Protein AF-X1CHI2-F1 (afdb_monomer)

Solvent-accessible surface area (backbone atoms only — not comparable to full-atom values): 5806 Å² total; per-residue (Å²): 123,46,80,44,50,22,64,60,48,14,54,49,40,20,52,51,51,42,45,64,40,18,46,76,58,66,69,59,54,51,50,51,56,50,48,46,71,70,50,81,48,72,67,56,35,51,51,45,50,51,52,55,50,45,46,52,48,12,49,73,70,69,36,63,62,49,94,75,83,77,78,95,80,84,89,83,89,79,61,91,50,59,42,74,38,91,55,51,71,68,58,21,44,53,50,8,48,58,73,50,103

Secondary structure (DSSP, 8-state):
-EEEEHHHHHHHHHHHHHHHHH---HHHHHHHHHHHHH---HHHHHHHHHHHHHHHHHHHHT--SSS------------TTEEEESS-HHHHHHHHHHHH-

Organism: NCBI:txid412755

Mean predicted aligned error: 3.26 Å

Foldseek 3Di:
DDEDELLVLLQVLLVVLLCVFQADDVVVLVVLVVCLVVDPDPVSNVVSVVLNVLSVCSNVVSHGSDPDSDDDDDDDDDDPPYDYPDDDNVVSNVNSVVNND

Radius of gyration: 18.48 Å; Cα contacts (8 Å, |Δi|>4): 96; chains: 1; bounding box: 47×29×46 Å

Nearest PDB structures (foldseek):
  7xky-assembly1_A  TM=8.662E-01  e=4.345E-04  Methanocaldococcus jannaschii
  6n63-assembly1_A-2  TM=6.912E-01  e=2.994E+00  Bacillus thermotolerans
  8iuh-assembly1_4  TM=5.973E-01  e=5.884E+00  Homo sapiens

pLDDT: mean 96.36, std 2.78, range [79.75, 98.56]

InterPro domains:
  IPR004646 Fe-S hydro-lyase, tartrate dehydratase alpha-type, catalytic domain [PF05681] (11-100)
  IPR051208 Class-I Fumarase/Tartrate Dehydratase [PTHR30389] (2-100)

Sequence (101 aa):
MREIKANQIKDKIKELFLRANYHTNPDLMNRLTEALKEETSEIGKSVLKTIIENNKIASREEVPICQDTGMAVVFVEVGQEVYLVGGDFAEAINQGVKEAG

Structure (mmCIF, N/CA/C/O backbone):
data_AF-X1CHI2-F1
#
_entry.id   AF-X1CHI2-F1
#
loop_
_atom_site.group_PDB
_atom_site.id
_atom_site.type_symbol
_atom_site.label_atom_id
_atom_site.label_alt_id
_atom_site.label_comp_id
_atom_site.label_asym_id
_atom_site.label_entity_id
_atom_site.label_seq_id
_atom_site.pdbx_PDB_ins_code
_atom_site.Cartn_x
_atom_site.Cartn_y
_atom_site.Cartn_z
_atom_site.occupancy
_atom_site.B_iso_or_equiv
_atom_site.auth_seq_id
_atom_site.auth_comp_id
_atom_site.auth_asym_id
_atom_site.auth_atom_id
_atom_site.pdbx_PDB_model_num
ATOM 1 N N . MET A 1 1 ? -27.899 12.323 13.042 1.00 81.19 1 MET A N 1
ATOM 2 C CA . MET A 1 1 ? -26.898 11.551 13.821 1.00 81.19 1 MET A CA 1
ATOM 3 C C . MET A 1 1 ? -26.706 10.165 13.219 1.00 81.19 1 MET A C 1
ATOM 5 O O . MET A 1 1 ? -27.664 9.408 13.116 1.00 81.19 1 MET A O 1
ATOM 9 N N . ARG A 1 2 ? -25.481 9.853 12.790 1.00 94.31 2 ARG A N 1
ATOM 10 C CA . ARG A 1 2 ? -25.079 8.560 12.225 1.00 94.31 2 ARG A CA 1
ATOM 11 C C . ARG A 1 2 ? -24.094 7.890 13.171 1.00 94.31 2 ARG A C 1
ATOM 13 O O . ARG A 1 2 ? -23.043 8.456 13.454 1.00 94.31 2 ARG A O 1
ATOM 20 N N . GLU A 1 3 ? -24.406 6.675 13.597 1.00 96.56 3 GLU A N 1
ATOM 21 C CA . GLU A 1 3 ? -23.487 5.877 14.405 1.00 96.56 3 GLU A CA 1
ATOM 22 C C . GLU A 1 3 ? -22.511 5.094 13.520 1.00 96.56 3 GLU A C 1
ATOM 24 O O . GLU A 1 3 ? -22.902 4.510 12.504 1.00 96.56 3 GLU A O 1
ATOM 29 N N . ILE A 1 4 ? -21.234 5.078 13.904 1.00 97.12 4 ILE A N 1
ATOM 30 C CA . ILE A 1 4 ? -20.187 4.267 13.271 1.00 97.12 4 ILE A CA 1
ATOM 31 C C . ILE A 1 4 ? -19.446 3.496 14.359 1.00 97.12 4 ILE A C 1
ATOM 33 O O . ILE A 1 4 ? -19.001 4.069 15.352 1.00 97.12 4 ILE A O 1
ATOM 37 N N . LYS A 1 5 ? -19.290 2.182 14.175 1.00 97.94 5 LYS A N 1
ATOM 38 C CA . LYS A 1 5 ? -18.543 1.358 15.129 1.00 97.94 5 LYS A CA 1
ATOM 39 C C . LYS A 1 5 ? -17.045 1.559 14.934 1.00 97.94 5 LYS A C 1
ATOM 41 O O . LYS A 1 5 ? -16.564 1.471 13.805 1.00 97.94 5 LYS A O 1
ATOM 46 N N . ALA A 1 6 ? -16.302 1.704 16.029 1.00 97.44 6 ALA A N 1
ATOM 47 C CA . ALA A 1 6 ? -14.840 1.794 16.008 1.00 97.44 6 ALA A CA 1
ATOM 48 C C . ALA A 1 6 ? -14.192 0.651 15.196 1.00 97.44 6 ALA A C 1
ATOM 50 O O . ALA A 1 6 ? -13.300 0.886 14.383 1.00 97.44 6 ALA A O 1
ATOM 51 N N . ASN A 1 7 ? -14.720 -0.576 15.304 1.00 97.75 7 ASN A N 1
ATOM 52 C CA . ASN A 1 7 ? -14.204 -1.720 14.547 1.00 97.75 7 ASN A CA 1
ATOM 53 C C . ASN A 1 7 ? -14.328 -1.556 13.019 1.00 97.75 7 ASN A C 1
ATOM 55 O O . ASN A 1 7 ? -13.462 -2.020 12.292 1.00 97.75 7 ASN A O 1
ATOM 59 N N . GLN A 1 8 ? -15.351 -0.851 12.517 1.00 97.94 8 GLN A N 1
ATOM 60 C CA . GLN A 1 8 ? -15.477 -0.597 11.074 1.00 97.94 8 GLN A CA 1
ATOM 61 C C . GLN A 1 8 ? -14.369 0.326 10.562 1.00 97.94 8 GLN A C 1
ATOM 63 O O . GLN A 1 8 ? -13.915 0.168 9.432 1.00 97.94 8 GLN A O 1
ATOM 68 N N . ILE A 1 9 ? -13.937 1.283 11.386 1.00 97.56 9 ILE A N 1
ATOM 69 C CA . ILE A 1 9 ? -12.826 2.181 11.058 1.00 97.56 9 ILE A CA 1
ATOM 70 C C . ILE A 1 9 ? -11.525 1.390 11.067 1.00 97.56 9 ILE A C 1
ATOM 72 O O . ILE A 1 9 ? -10.793 1.437 10.086 1.00 97.56 9 ILE A O 1
ATOM 76 N N . LYS A 1 10 ? -11.285 0.604 12.119 1.00 98.25 10 LYS A N 1
ATOM 77 C CA . LYS A 1 10 ? -10.116 -0.273 12.233 1.00 98.25 10 LYS A CA 1
ATOM 78 C C . LYS A 1 10 ? -9.967 -1.196 11.019 1.00 98.25 10 LYS A C 1
ATOM 80 O O . LYS A 1 10 ? -8.919 -1.199 10.376 1.00 98.25 10 LYS A O 1
ATOM 85 N N . ASP A 1 11 ? -11.030 -1.922 10.672 1.00 98.38 11 ASP A N 1
ATOM 86 C CA . ASP A 1 11 ? -11.032 -2.858 9.543 1.00 98.38 11 ASP A CA 1
ATOM 87 C C . ASP A 1 11 ? -10.798 -2.125 8.213 1.00 98.38 11 ASP A C 1
ATOM 89 O O . ASP A 1 11 ? -10.037 -2.594 7.367 1.00 98.38 11 ASP A O 1
ATOM 93 N N . LYS A 1 12 ? -11.396 -0.936 8.042 1.00 98.19 12 LYS A N 1
ATOM 94 C CA . LYS A 1 12 ? -11.201 -0.129 6.833 1.00 98.19 12 LYS A CA 1
ATOM 95 C C . LYS A 1 12 ? -9.781 0.426 6.729 1.00 98.19 12 LYS A C 1
ATOM 97 O O . LYS A 1 12 ? -9.224 0.423 5.638 1.00 98.19 12 LYS A O 1
ATOM 102 N N . ILE A 1 13 ? -9.186 0.882 7.830 1.00 98.06 13 ILE A N 1
ATOM 103 C CA . ILE A 1 13 ? -7.793 1.344 7.853 1.00 98.06 13 ILE A CA 1
ATOM 104 C C . ILE A 1 13 ? -6.864 0.190 7.480 1.00 98.06 13 ILE A C 1
ATOM 106 O O . ILE A 1 13 ? -6.066 0.346 6.560 1.00 98.06 13 ILE A O 1
ATOM 110 N N . LYS A 1 14 ? -7.028 -0.983 8.103 1.00 98.25 14 LYS A N 1
ATOM 111 C CA . LYS A 1 14 ? -6.249 -2.178 7.764 1.00 98.25 14 LYS A CA 1
ATOM 112 C C . LYS A 1 14 ? -6.319 -2.496 6.269 1.00 98.25 14 LYS A C 1
ATOM 114 O O . LYS A 1 14 ? -5.291 -2.616 5.613 1.00 98.25 14 LYS A O 1
ATOM 119 N N . GLU A 1 15 ? -7.531 -2.582 5.722 1.00 98.00 15 GLU A N 1
ATOM 120 C CA . GLU A 1 15 ? -7.761 -2.836 4.296 1.00 98.00 15 GLU A CA 1
ATOM 121 C C . GLU A 1 15 ? -7.046 -1.811 3.403 1.00 98.00 15 GLU A C 1
ATOM 123 O O . GLU A 1 15 ? -6.384 -2.188 2.438 1.00 98.00 15 GLU A O 1
ATOM 128 N N . LEU A 1 16 ? -7.155 -0.516 3.721 1.00 97.12 16 LEU A N 1
ATOM 129 C CA . LEU A 1 16 ? -6.545 0.549 2.924 1.00 97.12 16 LEU A CA 1
ATOM 130 C C . LEU A 1 16 ? -5.013 0.497 2.957 1.00 97.12 16 LEU A C 1
ATOM 132 O O . LEU A 1 16 ? -4.390 0.699 1.917 1.00 97.12 16 LEU A O 1
ATOM 136 N N . PHE A 1 17 ? -4.408 0.195 4.107 1.00 96.88 17 PHE A N 1
ATOM 137 C CA . PHE A 1 17 ? -2.954 0.077 4.237 1.00 96.88 17 PHE A CA 1
ATOM 138 C C . PHE A 1 17 ? -2.395 -1.150 3.517 1.00 96.88 17 PHE A C 1
ATOM 140 O O . PHE A 1 17 ? -1.387 -1.032 2.819 1.00 96.88 17 PHE A O 1
ATOM 147 N N . LEU A 1 18 ? -3.062 -2.303 3.621 1.00 96.69 18 LEU A N 1
ATOM 148 C CA . LEU A 1 18 ? -2.703 -3.492 2.843 1.00 96.69 18 LEU A CA 1
ATOM 149 C C . LEU A 1 18 ? -2.793 -3.182 1.345 1.00 96.69 18 LEU A C 1
ATOM 151 O O . LEU A 1 18 ? -1.834 -3.369 0.598 1.00 96.69 18 LEU A O 1
ATOM 155 N N . ARG A 1 19 ? -3.909 -2.582 0.915 1.00 96.25 19 ARG A N 1
ATOM 156 C CA . ARG A 1 19 ? -4.123 -2.227 -0.488 1.00 96.25 19 ARG A CA 1
ATOM 157 C C . ARG A 1 19 ? -3.069 -1.253 -1.014 1.00 96.25 19 ARG A C 1
ATOM 159 O O . ARG A 1 19 ? -2.603 -1.435 -2.134 1.00 96.25 19 ARG A O 1
ATOM 166 N N . ALA A 1 20 ? -2.698 -0.242 -0.230 1.00 94.88 20 ALA A N 1
ATOM 167 C CA . ALA A 1 20 ? -1.681 0.738 -0.608 1.00 94.88 20 ALA A CA 1
ATOM 168 C C . ALA A 1 20 ? -0.282 0.116 -0.751 1.00 94.88 20 ALA A C 1
ATOM 170 O O . ALA A 1 20 ? 0.487 0.551 -1.604 1.00 94.88 20 ALA A O 1
ATOM 171 N N . ASN A 1 21 ? 0.038 -0.904 0.051 1.00 95.94 21 ASN A N 1
ATOM 172 C CA . ASN A 1 21 ? 1.328 -1.594 -0.005 1.00 95.94 21 ASN A CA 1
ATOM 173 C C . ASN A 1 21 ? 1.404 -2.669 -1.095 1.00 95.94 21 ASN A C 1
ATOM 175 O O . ASN A 1 21 ? 2.510 -2.994 -1.521 1.00 95.94 21 ASN A O 1
ATOM 179 N N . TYR A 1 22 ? 0.275 -3.238 -1.528 1.00 96.69 22 TYR A N 1
ATOM 180 C CA . TYR A 1 22 ? 0.247 -4.345 -2.498 1.00 96.69 22 TYR A CA 1
ATOM 181 C C . TYR A 1 22 ? -0.090 -3.889 -3.917 1.00 96.69 22 TYR A C 1
ATOM 183 O O . TYR A 1 22 ? 0.359 -4.494 -4.892 1.00 96.69 22 TYR A O 1
ATOM 191 N N . HIS A 1 23 ? -0.881 -2.822 -4.053 1.00 96.06 23 HIS A N 1
ATOM 192 C CA . HIS A 1 23 ? -1.416 -2.391 -5.337 1.00 96.06 23 HIS A CA 1
ATOM 193 C C . HIS A 1 23 ? -0.999 -0.969 -5.683 1.00 96.06 23 HIS A C 1
ATOM 195 O O . HIS A 1 23 ? -1.393 0.013 -5.053 1.00 96.06 23 HIS A O 1
ATOM 201 N N . THR A 1 24 ? -0.274 -0.868 -6.786 1.00 93.06 24 THR A N 1
ATOM 202 C CA . THR A 1 24 ? 0.129 0.408 -7.365 1.00 93.06 24 THR A CA 1
ATOM 203 C C . THR A 1 24 ? -1.000 1.017 -8.184 1.00 93.06 24 THR A C 1
ATOM 205 O O . THR A 1 24 ? -1.773 0.311 -8.833 1.00 93.06 24 THR A O 1
ATOM 208 N N . ASN A 1 25 ? -1.086 2.350 -8.179 1.00 92.12 25 ASN A N 1
ATOM 209 C CA . ASN A 1 25 ? -2.054 3.091 -8.982 1.00 92.12 25 ASN A CA 1
ATOM 210 C C . ASN A 1 25 ? -1.964 2.674 -10.476 1.00 92.12 25 ASN A C 1
ATOM 212 O O . ASN A 1 25 ? -0.864 2.706 -11.041 1.00 92.12 25 ASN A O 1
ATOM 216 N N . PRO A 1 26 ? -3.089 2.322 -11.136 1.00 94.12 26 PRO A N 1
ATOM 217 C CA . PRO A 1 26 ? -3.120 2.013 -12.566 1.00 94.12 26 PRO A CA 1
ATOM 218 C C . PRO A 1 26 ? -2.469 3.080 -13.453 1.00 94.12 26 PRO A C 1
ATOM 220 O O . PRO A 1 26 ? -1.792 2.735 -14.420 1.00 94.12 26 PRO A O 1
ATOM 223 N N . ASP A 1 27 ? -2.599 4.361 -13.105 1.00 97.06 27 ASP A N 1
ATOM 224 C CA . ASP A 1 27 ? -1.981 5.459 -13.852 1.00 97.06 27 ASP A CA 1
ATOM 225 C C . ASP A 1 27 ? -0.454 5.376 -13.813 1.00 97.06 27 AS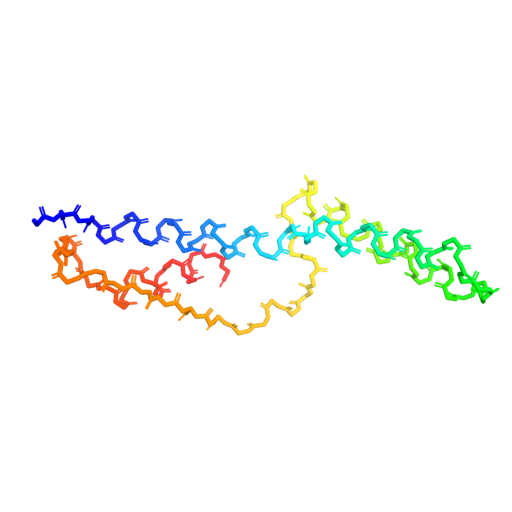P A C 1
ATOM 227 O O . ASP A 1 27 ? 0.207 5.567 -14.834 1.00 97.06 27 ASP A O 1
ATOM 231 N N . LEU A 1 28 ? 0.120 5.017 -12.660 1.00 95.50 28 LEU A N 1
ATOM 232 C CA . LEU A 1 28 ? 1.560 4.803 -12.535 1.00 95.50 28 LEU A CA 1
ATOM 233 C C . LEU A 1 28 ? 2.005 3.587 -13.359 1.00 95.50 28 LEU A C 1
ATOM 235 O O . LEU A 1 28 ? 3.006 3.667 -14.065 1.00 95.50 28 LEU A O 1
ATOM 239 N N . MET A 1 29 ? 1.241 2.492 -13.355 1.00 96.75 29 MET A N 1
ATOM 240 C CA . MET A 1 29 ? 1.540 1.323 -14.196 1.00 96.75 29 MET A CA 1
ATOM 241 C C . MET A 1 29 ? 1.490 1.644 -15.695 1.00 96.75 29 MET A C 1
ATOM 243 O O . MET A 1 29 ? 2.356 1.194 -16.455 1.00 96.75 29 MET A O 1
ATOM 247 N N . ASN A 1 30 ? 0.520 2.453 -16.124 1.00 97.62 30 ASN A N 1
ATOM 248 C CA . ASN A 1 30 ? 0.425 2.931 -17.501 1.00 97.62 30 ASN A CA 1
ATOM 249 C C . ASN A 1 30 ? 1.645 3.782 -17.865 1.00 97.62 30 ASN A C 1
ATOM 251 O O . ASN A 1 30 ? 2.295 3.511 -18.875 1.00 97.62 30 ASN A O 1
ATOM 255 N N . ARG A 1 31 ? 2.030 4.728 -17.000 1.00 98.06 31 ARG A N 1
ATOM 256 C CA . ARG A 1 31 ? 3.211 5.577 -17.210 1.00 98.06 31 ARG A CA 1
ATOM 257 C C . ARG A 1 31 ? 4.516 4.794 -17.242 1.00 98.06 31 ARG A C 1
ATOM 259 O O . ARG A 1 31 ? 5.341 5.056 -18.108 1.00 98.06 31 ARG A O 1
ATOM 266 N N . LEU A 1 32 ? 4.694 3.800 -16.374 1.00 97.94 32 LEU A N 1
ATOM 267 C CA . LEU A 1 32 ? 5.858 2.908 -16.421 1.00 97.94 32 LEU A CA 1
ATOM 268 C C . LEU A 1 32 ? 5.915 2.126 -17.741 1.00 97.94 32 LEU A C 1
ATOM 270 O O . LEU A 1 32 ? 6.986 1.951 -18.321 1.00 97.94 32 LEU A O 1
ATOM 274 N N . THR A 1 33 ? 4.760 1.679 -18.237 1.00 97.62 33 THR A N 1
ATOM 275 C CA . THR A 1 33 ? 4.662 0.940 -19.502 1.00 97.62 33 THR A CA 1
ATOM 276 C C . THR A 1 33 ? 4.940 1.832 -20.714 1.00 97.62 33 THR A C 1
ATOM 278 O O . THR A 1 33 ? 5.562 1.377 -21.672 1.00 97.62 33 THR A O 1
ATOM 281 N N . GLU A 1 34 ? 4.493 3.088 -20.692 1.00 98.31 34 GLU A N 1
ATOM 282 C CA . GLU A 1 34 ? 4.827 4.101 -21.702 1.00 98.31 34 GLU A CA 1
ATOM 283 C C . GLU A 1 34 ? 6.321 4.433 -21.673 1.00 98.31 34 GLU A C 1
ATOM 285 O O . GLU A 1 34 ? 6.990 4.301 -22.696 1.00 98.31 34 GLU A O 1
ATOM 290 N N . ALA A 1 35 ? 6.870 4.726 -20.491 1.00 98.25 35 ALA A N 1
ATOM 291 C CA . ALA A 1 35 ? 8.290 5.007 -20.308 1.00 98.25 35 ALA A CA 1
ATOM 292 C C . ALA A 1 35 ? 9.175 3.858 -20.814 1.00 98.25 35 ALA A C 1
ATOM 294 O O . ALA A 1 35 ? 10.189 4.097 -21.459 1.00 98.25 35 ALA A O 1
ATOM 295 N N . LEU A 1 36 ? 8.772 2.599 -20.605 1.00 98.44 36 LEU A N 1
ATOM 296 C CA . LEU A 1 36 ? 9.501 1.440 -21.127 1.00 98.44 36 LEU A CA 1
ATOM 297 C C . LEU A 1 36 ? 9.574 1.415 -22.665 1.00 98.44 36 LEU A C 1
ATOM 299 O O . LEU A 1 36 ? 10.546 0.899 -23.218 1.00 98.44 36 LEU A O 1
ATOM 303 N N . LYS A 1 37 ? 8.551 1.927 -23.360 1.00 98.00 37 LYS A N 1
ATOM 304 C CA . LYS A 1 37 ? 8.527 1.995 -24.831 1.00 98.00 37 LYS A CA 1
ATOM 305 C C . LYS A 1 37 ? 9.397 3.130 -25.365 1.00 98.00 37 LYS A C 1
ATOM 307 O O . LYS A 1 37 ? 9.961 2.988 -26.445 1.00 98.00 37 LYS A O 1
ATOM 312 N N . GLU A 1 38 ? 9.468 4.235 -24.629 1.00 98.25 38 GLU A N 1
ATOM 313 C CA . GLU A 1 38 ? 10.191 5.450 -25.021 1.00 98.25 38 GLU A CA 1
ATOM 314 C C . GLU A 1 38 ? 11.670 5.426 -24.611 1.00 98.25 38 GLU A C 1
ATOM 316 O O . GLU A 1 38 ? 12.493 6.094 -25.235 1.00 98.25 38 GLU A O 1
ATOM 321 N N . GLU A 1 39 ? 12.023 4.643 -23.589 1.00 98.44 39 GLU A N 1
ATOM 322 C CA . GLU A 1 39 ? 13.392 4.528 -23.097 1.00 98.44 39 GLU A CA 1
ATOM 323 C C . GLU A 1 39 ? 14.340 3.998 -24.184 1.00 98.44 39 GLU A C 1
ATOM 325 O O . GLU A 1 39 ? 14.058 3.024 -24.885 1.00 98.44 39 GLU A O 1
ATOM 330 N N . THR A 1 40 ? 15.509 4.622 -24.296 1.00 98.25 40 THR A N 1
ATOM 331 C CA . THR A 1 40 ? 16.529 4.297 -25.304 1.00 98.25 40 THR A CA 1
ATOM 332 C C . THR A 1 40 ? 17.680 3.484 -24.715 1.00 98.25 40 THR A C 1
ATOM 334 O O . THR A 1 40 ? 18.275 2.667 -25.416 1.00 98.25 40 THR A O 1
ATOM 337 N N . SER A 1 41 ? 17.959 3.647 -23.421 1.00 98.38 41 SER A N 1
ATOM 338 C CA . SER A 1 41 ? 18.969 2.902 -22.680 1.00 98.38 41 SER A CA 1
ATOM 339 C C . SER A 1 41 ? 18.525 1.465 -22.423 1.00 98.38 41 SER A C 1
ATOM 341 O O . SER A 1 41 ? 17.514 1.213 -21.766 1.00 98.38 41 SER A O 1
ATOM 343 N N . GLU A 1 42 ? 19.328 0.494 -22.857 1.00 97.88 42 GLU A N 1
ATOM 344 C CA . GLU A 1 42 ? 19.063 -0.925 -22.585 1.00 97.88 42 GLU A CA 1
ATOM 345 C C . GLU A 1 42 ? 19.065 -1.243 -21.082 1.00 97.88 42 GLU A C 1
ATOM 347 O O . GLU A 1 42 ? 18.250 -2.038 -20.606 1.00 97.88 42 GLU A O 1
ATOM 352 N N . ILE A 1 43 ? 19.915 -0.561 -20.308 1.00 98.25 43 ILE A N 1
ATOM 353 C CA . ILE A 1 43 ? 19.915 -0.669 -18.844 1.00 98.25 43 ILE A CA 1
ATOM 354 C C . ILE A 1 43 ? 18.612 -0.089 -18.282 1.00 98.25 43 ILE A C 1
ATOM 356 O O . ILE A 1 43 ? 17.965 -0.735 -17.458 1.00 98.25 43 ILE A O 1
ATOM 360 N N . GLY A 1 44 ? 18.185 1.083 -18.766 1.00 98.44 44 GLY A N 1
ATOM 361 C CA . GLY A 1 44 ? 16.934 1.724 -18.348 1.00 98.44 44 GLY A CA 1
ATOM 362 C C . GLY A 1 44 ? 15.713 0.837 -18.599 1.00 98.44 44 GLY A C 1
ATOM 363 O O . GLY A 1 44 ? 14.916 0.602 -17.691 1.00 98.44 44 GLY A O 1
ATOM 364 N N . LYS A 1 45 ? 15.619 0.230 -19.789 1.00 98.56 45 LYS A N 1
ATOM 365 C CA . LYS A 1 45 ? 14.560 -0.737 -20.121 1.00 98.56 45 LYS A CA 1
ATOM 366 C C . LYS A 1 45 ? 14.552 -1.936 -19.176 1.00 98.56 45 LYS A C 1
ATOM 368 O O . LYS A 1 45 ? 13.483 -2.387 -18.771 1.00 98.56 45 LYS A O 1
ATOM 373 N N . SER A 1 46 ? 15.725 -2.475 -18.842 1.00 98.44 46 SER A N 1
ATOM 374 C CA . SER A 1 46 ? 15.851 -3.612 -17.921 1.00 98.44 46 SER A CA 1
ATOM 375 C C . SER A 1 46 ? 15.347 -3.269 -16.514 1.00 98.44 46 SER A C 1
ATOM 377 O O . SER A 1 46 ? 14.581 -4.029 -15.912 1.00 98.44 46 SER A O 1
ATOM 379 N N . VAL A 1 47 ? 15.695 -2.077 -16.020 1.00 98.44 47 VAL A N 1
ATOM 380 C CA . VAL A 1 47 ? 15.221 -1.572 -14.725 1.00 98.44 47 VAL A CA 1
ATOM 381 C C . VAL A 1 47 ? 13.705 -1.372 -14.742 1.00 98.44 47 VAL A C 1
ATOM 383 O O . VAL A 1 47 ? 13.016 -1.887 -13.864 1.00 98.44 47 VAL A O 1
ATOM 386 N N . LEU A 1 48 ? 13.158 -0.709 -15.765 1.00 98.50 48 LEU A N 1
ATOM 387 C CA . LEU A 1 48 ? 11.712 -0.490 -15.892 1.00 98.50 48 LEU A CA 1
ATOM 388 C C . LEU A 1 48 ? 10.929 -1.808 -15.968 1.00 98.50 48 LEU A C 1
ATOM 390 O O . LEU A 1 48 ? 9.898 -1.942 -15.310 1.00 98.50 48 LEU A O 1
ATOM 394 N N . LYS A 1 49 ? 11.432 -2.811 -16.703 1.00 98.38 49 LYS A N 1
ATOM 395 C CA . LYS A 1 49 ? 10.840 -4.162 -16.725 1.00 98.38 49 LYS A CA 1
ATOM 396 C C . LYS A 1 49 ? 10.814 -4.791 -15.336 1.00 98.38 49 LYS A C 1
ATOM 398 O O . LYS A 1 49 ? 9.782 -5.326 -14.946 1.00 98.38 49 LYS A O 1
ATOM 403 N N . THR A 1 50 ? 11.919 -4.696 -14.598 1.00 98.19 50 THR A N 1
ATOM 404 C CA . THR A 1 50 ? 12.016 -5.216 -13.226 1.00 98.19 50 THR A CA 1
ATOM 405 C C . THR A 1 50 ? 11.005 -4.538 -12.304 1.00 98.19 50 THR A C 1
ATOM 407 O O . THR A 1 50 ? 10.289 -5.223 -11.581 1.00 98.19 50 THR A O 1
ATOM 410 N N . ILE A 1 51 ? 10.883 -3.208 -12.372 1.00 97.81 51 ILE A N 1
ATOM 411 C CA . ILE A 1 51 ? 9.901 -2.454 -11.581 1.00 97.81 51 ILE A CA 1
ATOM 412 C C . ILE A 1 51 ? 8.481 -2.921 -11.917 1.00 97.81 51 ILE A C 1
ATOM 414 O O . ILE A 1 51 ? 7.718 -3.255 -11.014 1.00 97.81 51 ILE A O 1
ATOM 418 N N . ILE A 1 52 ? 8.120 -2.975 -13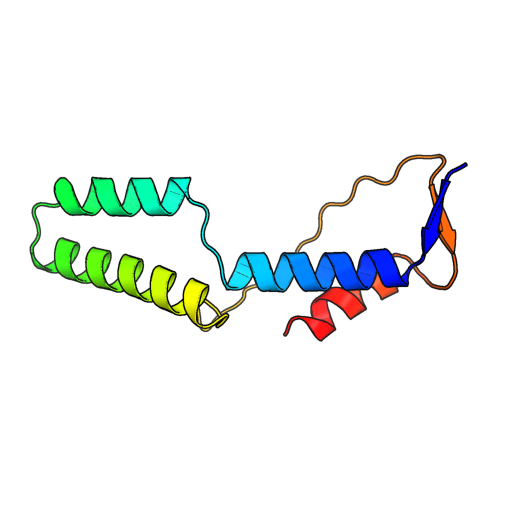.201 1.00 98.00 52 ILE A N 1
ATOM 419 C CA . ILE A 1 52 ? 6.783 -3.395 -13.646 1.00 98.00 52 ILE A CA 1
ATOM 420 C C . ILE A 1 52 ? 6.469 -4.821 -13.182 1.00 98.00 52 ILE A C 1
ATOM 422 O O . ILE A 1 52 ? 5.362 -5.075 -12.711 1.00 98.00 52 ILE A O 1
ATOM 426 N N . GLU A 1 53 ? 7.420 -5.748 -13.303 1.00 98.00 53 GLU A N 1
ATOM 427 C CA . GLU A 1 53 ? 7.221 -7.135 -12.883 1.00 98.00 53 GLU A CA 1
ATOM 428 C C . GLU A 1 53 ? 7.085 -7.252 -11.363 1.00 98.00 53 GLU A C 1
ATOM 430 O O . GLU A 1 53 ? 6.159 -7.907 -10.892 1.00 98.00 53 GLU A O 1
ATOM 435 N N . ASN A 1 54 ? 7.910 -6.536 -10.594 1.00 97.44 54 ASN A N 1
ATOM 436 C CA . ASN A 1 54 ? 7.790 -6.482 -9.138 1.00 97.44 54 ASN A CA 1
ATOM 437 C C . ASN A 1 54 ? 6.400 -5.993 -8.701 1.00 97.44 54 ASN A C 1
ATOM 439 O O . ASN A 1 54 ? 5.758 -6.616 -7.863 1.00 97.44 54 ASN A O 1
ATOM 443 N N . A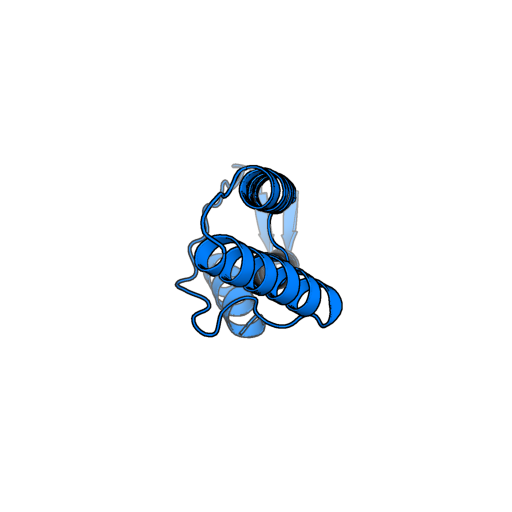SN A 1 55 ? 5.885 -4.933 -9.334 1.00 97.25 55 ASN A N 1
ATOM 444 C CA . ASN A 1 55 ? 4.538 -4.424 -9.056 1.00 97.25 55 ASN A CA 1
ATOM 445 C C . ASN A 1 55 ? 3.441 -5.462 -9.363 1.00 97.25 55 ASN A C 1
ATOM 447 O O . ASN A 1 55 ? 2.466 -5.572 -8.620 1.00 97.25 55 ASN A O 1
ATOM 451 N N . LYS A 1 56 ? 3.586 -6.242 -10.443 1.00 96.94 56 LYS A N 1
ATOM 452 C CA . LYS A 1 56 ? 2.635 -7.313 -10.786 1.00 96.94 56 LYS A CA 1
ATOM 453 C C . LYS A 1 56 ? 2.684 -8.471 -9.796 1.00 96.94 56 LYS A C 1
ATOM 455 O O . LYS A 1 56 ? 1.631 -8.990 -9.437 1.00 96.94 56 LYS A O 1
ATOM 460 N N . ILE A 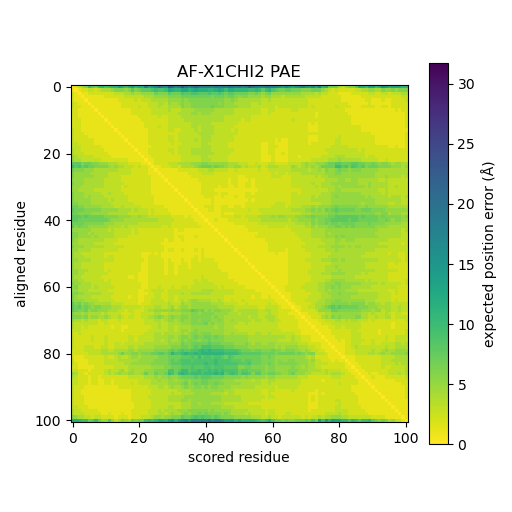1 57 ? 3.884 -8.879 -9.387 1.00 97.50 57 ILE A N 1
ATOM 461 C CA . ILE A 1 57 ? 4.094 -9.940 -8.396 1.00 97.50 57 ILE A CA 1
ATOM 462 C C . ILE A 1 57 ? 3.474 -9.516 -7.066 1.00 97.50 57 ILE A C 1
ATOM 464 O O . ILE A 1 57 ? 2.611 -10.228 -6.562 1.00 97.50 57 ILE A O 1
ATOM 468 N N . ALA A 1 58 ? 3.816 -8.323 -6.574 1.00 97.31 58 ALA A N 1
ATOM 469 C CA . ALA A 1 58 ? 3.278 -7.759 -5.338 1.00 97.31 58 ALA A CA 1
ATOM 470 C C . ALA A 1 58 ? 1.743 -7.749 -5.320 1.00 97.31 58 ALA A C 1
ATOM 472 O O . ALA A 1 58 ? 1.121 -8.250 -4.386 1.00 97.31 58 ALA A O 1
ATOM 473 N N . SER A 1 59 ? 1.127 -7.287 -6.412 1.00 96.88 59 SER A N 1
ATOM 474 C CA . SER A 1 59 ? -0.330 -7.263 -6.537 1.00 96.88 59 SER A CA 1
ATOM 475 C C . SER A 1 59 ? -0.968 -8.650 -6.637 1.00 96.88 59 SER A C 1
ATOM 477 O O . SER A 1 59 ? -2.133 -8.788 -6.274 1.00 96.88 59 SER A O 1
ATOM 479 N N . ARG A 1 60 ? -0.288 -9.646 -7.217 1.00 97.56 60 ARG A N 1
ATOM 480 C CA . ARG A 1 60 ? -0.836 -11.000 -7.411 1.00 97.56 60 ARG A CA 1
ATOM 481 C C . ARG A 1 60 ? -0.703 -11.848 -6.153 1.00 97.56 60 ARG A C 1
ATOM 483 O O . ARG A 1 60 ? -1.566 -12.675 -5.887 1.00 97.56 60 ARG A O 1
ATOM 490 N N . GLU A 1 61 ? 0.404 -11.681 -5.446 1.00 97.56 61 GLU A N 1
ATOM 491 C CA . GLU A 1 61 ? 0.772 -12.482 -4.279 1.00 97.56 61 GLU A CA 1
ATOM 492 C C . GLU A 1 61 ? 0.403 -11.788 -2.963 1.00 97.56 61 GLU A C 1
ATOM 494 O O . GLU A 1 61 ? 0.605 -12.369 -1.904 1.00 97.56 61 GLU A O 1
ATOM 499 N N . GLU A 1 62 ? -0.166 -10.577 -3.038 1.00 95.88 62 GLU A N 1
ATOM 500 C CA . GLU A 1 62 ? -0.541 -9.742 -1.889 1.00 95.88 62 GLU A CA 1
ATOM 501 C C . GLU A 1 62 ? 0.631 -9.559 -0.911 1.00 95.88 62 GLU A C 1
ATOM 503 O O . GLU A 1 62 ? 0.510 -9.723 0.302 1.00 95.88 62 GLU A O 1
ATOM 508 N N . VAL A 1 63 ? 1.797 -9.222 -1.470 1.00 96.00 63 VAL A N 1
ATOM 509 C CA . VAL A 1 63 ? 3.023 -8.920 -0.719 1.00 96.00 63 VAL A CA 1
ATOM 510 C C . VAL A 1 63 ? 3.430 -7.459 -0.922 1.00 96.00 63 VAL A C 1
ATOM 512 O O . VAL A 1 63 ? 3.110 -6.881 -1.964 1.00 96.00 63 VAL A O 1
ATOM 515 N N . PRO A 1 64 ? 4.132 -6.828 0.042 1.00 95.75 64 PRO A N 1
ATOM 516 C CA . PRO A 1 64 ? 4.567 -5.442 -0.097 1.00 95.75 64 PRO A CA 1
ATOM 517 C C . PRO A 1 64 ? 5.402 -5.216 -1.363 1.00 95.75 64 PRO A C 1
ATOM 519 O O . PRO A 1 64 ? 6.350 -5.952 -1.632 1.00 95.75 64 PRO A O 1
ATOM 522 N N . ILE A 1 65 ? 5.086 -4.158 -2.116 1.00 95.75 65 ILE A N 1
ATOM 523 C CA . ILE A 1 65 ? 5.833 -3.753 -3.321 1.00 95.75 65 ILE A CA 1
ATOM 524 C C . ILE A 1 65 ? 7.289 -3.382 -2.979 1.00 95.75 65 ILE A C 1
ATOM 526 O O . ILE A 1 65 ? 8.184 -3.522 -3.816 1.00 95.75 65 ILE A O 1
ATOM 530 N N . CYS A 1 66 ? 7.533 -2.903 -1.757 1.00 94.44 66 CYS A N 1
ATOM 531 C CA . CYS A 1 66 ? 8.835 -2.476 -1.251 1.00 94.44 66 CYS A CA 1
ATOM 532 C C . CYS A 1 66 ? 9.096 -3.073 0.140 1.00 94.44 66 CYS A C 1
ATOM 534 O O . CYS A 1 66 ? 8.162 -3.293 0.907 1.00 94.44 66 CYS A O 1
ATOM 536 N N . GLN A 1 67 ? 10.372 -3.287 0.476 1.00 92.19 67 GLN A N 1
ATOM 537 C CA . GLN A 1 67 ? 10.793 -3.693 1.822 1.00 92.19 67 GLN A CA 1
ATOM 538 C C . GLN A 1 67 ? 10.468 -2.617 2.872 1.00 92.19 67 GLN A C 1
ATOM 540 O O . GLN A 1 67 ? 10.102 -2.944 3.997 1.00 92.19 67 GLN A O 1
ATOM 545 N N . ASP A 1 68 ? 10.635 -1.344 2.512 1.00 93.62 68 ASP A N 1
ATOM 546 C CA . ASP A 1 68 ? 10.252 -0.211 3.349 1.00 93.62 68 ASP A CA 1
ATOM 547 C C . ASP A 1 68 ? 8.803 0.177 3.031 1.00 93.62 68 ASP A C 1
ATOM 549 O O . ASP A 1 68 ? 8.512 0.695 1.950 1.00 93.62 68 ASP A O 1
ATOM 553 N N . THR A 1 69 ? 7.897 -0.107 3.967 1.00 92.31 69 THR A N 1
ATOM 554 C CA . THR A 1 69 ? 6.459 0.192 3.873 1.00 92.31 69 THR A CA 1
ATOM 555 C C . THR A 1 69 ? 6.124 1.629 4.287 1.00 92.31 69 THR A C 1
ATOM 557 O O . THR A 1 69 ? 4.959 2.028 4.274 1.00 92.31 69 THR A O 1
ATOM 560 N N . GLY A 1 70 ? 7.136 2.422 4.653 1.00 92.56 70 GLY A N 1
ATOM 561 C CA . GLY A 1 70 ? 7.005 3.833 4.981 1.00 92.56 70 GLY A CA 1
ATOM 562 C C . GLY A 1 70 ? 6.316 4.115 6.319 1.00 92.56 70 GLY A C 1
ATOM 563 O O . GLY A 1 70 ? 6.224 3.270 7.209 1.00 92.56 70 GLY A O 1
ATOM 564 N N . MET A 1 71 ? 5.842 5.358 6.464 1.00 94.69 71 MET A N 1
ATOM 565 C CA . MET A 1 71 ? 5.161 5.855 7.662 1.00 94.69 71 MET A CA 1
ATOM 566 C C . MET A 1 71 ? 3.659 6.005 7.415 1.00 94.69 71 MET A C 1
ATOM 568 O O . MET A 1 71 ? 3.236 6.611 6.430 1.00 94.69 71 MET A O 1
ATOM 572 N N . ALA A 1 72 ? 2.849 5.513 8.353 1.00 95.31 72 ALA A N 1
ATOM 573 C CA . ALA A 1 72 ? 1.403 5.655 8.300 1.00 95.31 72 ALA A CA 1
ATOM 574 C C . ALA A 1 72 ? 0.966 7.106 8.533 1.00 95.31 72 ALA A C 1
ATOM 576 O O . ALA A 1 72 ? 1.142 7.659 9.617 1.00 95.31 72 ALA A O 1
ATOM 577 N N . VAL A 1 73 ? 0.354 7.706 7.512 1.00 96.50 73 VAL A N 1
ATOM 578 C CA . VAL A 1 73 ? -0.248 9.040 7.582 1.00 96.50 73 VAL A CA 1
ATOM 579 C C . VAL A 1 73 ? -1.705 8.924 7.165 1.00 96.50 73 VAL A C 1
ATOM 581 O O . VAL A 1 73 ? -2.008 8.445 6.074 1.00 96.50 73 VAL A O 1
ATOM 584 N N . VAL A 1 74 ? -2.613 9.357 8.039 1.00 95.75 74 VAL A N 1
ATOM 585 C CA . VAL A 1 74 ? -4.056 9.273 7.805 1.00 95.75 74 VAL A CA 1
ATOM 586 C C . VAL A 1 74 ? -4.648 10.674 7.844 1.00 95.75 74 VAL A C 1
ATOM 588 O O . VAL A 1 74 ? -4.574 11.363 8.859 1.00 95.75 74 VAL A O 1
ATOM 591 N N . PHE A 1 75 ? -5.264 11.080 6.738 1.00 96.62 75 PHE A N 1
ATOM 592 C CA . PHE A 1 75 ? -6.089 12.280 6.666 1.00 96.62 75 PHE A CA 1
ATOM 593 C C . PHE A 1 75 ? -7.545 11.857 6.820 1.00 96.62 75 PHE A C 1
ATOM 595 O O . PHE A 1 75 ? -8.028 11.036 6.038 1.00 96.62 75 PHE A O 1
ATOM 602 N N . VAL A 1 76 ? -8.237 12.382 7.832 1.00 94.25 76 VAL A N 1
ATOM 603 C CA . VAL A 1 76 ? -9.642 12.043 8.073 1.00 94.25 76 VAL A CA 1
ATOM 604 C C . VAL A 1 76 ? -10.488 13.296 8.187 1.00 94.25 76 VAL A C 1
ATOM 606 O O . VAL A 1 76 ? -10.180 14.203 8.956 1.00 94.25 76 VAL A O 1
ATOM 609 N N . GLU A 1 77 ? -11.599 13.291 7.461 1.00 95.44 77 GLU A N 1
ATOM 610 C CA . GLU A 1 77 ? -12.687 14.243 7.621 1.00 95.44 77 GLU A CA 1
ATOM 611 C C . GLU A 1 77 ? -13.839 13.544 8.345 1.00 95.44 77 GLU A C 1
ATOM 613 O O . GLU A 1 77 ? -14.374 12.538 7.874 1.00 95.44 77 GLU A O 1
ATOM 618 N N . VAL A 1 78 ? -14.212 14.061 9.516 1.00 93.25 78 VAL A N 1
ATOM 619 C CA . VAL A 1 78 ? -15.302 13.512 10.329 1.00 93.25 78 VAL A CA 1
ATOM 620 C C . VAL A 1 78 ? -16.460 14.501 10.322 1.00 93.25 78 VAL A C 1
ATOM 622 O O . VAL A 1 78 ? -16.313 15.654 10.724 1.00 93.25 78 VAL A O 1
ATOM 625 N N . GLY A 1 79 ? -17.623 14.053 9.850 1.00 95.31 79 GLY A N 1
ATOM 626 C CA . GLY A 1 79 ? -18.831 14.875 9.835 1.00 95.31 79 GLY A CA 1
ATOM 627 C C . GLY A 1 79 ? -19.352 15.162 11.246 1.00 95.31 79 GLY A C 1
ATOM 628 O O . GLY A 1 79 ? -19.294 14.300 12.117 1.00 95.31 79 GLY A O 1
ATOM 629 N N . GLN A 1 80 ? -19.928 16.349 11.452 1.00 95.50 80 GLN A N 1
ATOM 630 C CA . GLN A 1 80 ? -20.409 16.811 12.766 1.00 95.50 80 GLN A CA 1
ATOM 631 C C . GLN A 1 80 ? -21.448 15.884 13.419 1.00 95.50 80 GLN A C 1
ATOM 633 O O . GLN A 1 80 ? -21.511 15.791 14.639 1.00 95.50 80 GLN A O 1
ATOM 638 N N . GLU A 1 81 ? -22.262 15.190 12.620 1.00 96.19 81 GLU A N 1
ATOM 639 C CA . GLU A 1 81 ? -23.288 14.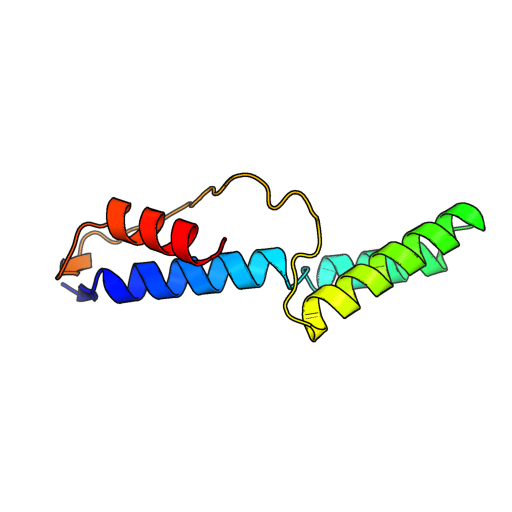270 13.122 1.00 96.19 81 GLU A CA 1
ATOM 640 C C . GLU A 1 81 ? -22.828 12.806 13.216 1.00 96.19 81 GLU A C 1
ATOM 642 O O . GLU A 1 81 ? -23.665 11.913 13.395 1.00 96.19 81 GLU A O 1
ATOM 647 N N . VAL A 1 82 ? -21.531 12.532 13.054 1.00 95.19 82 VAL A N 1
ATOM 648 C CA . VAL A 1 82 ? -20.971 11.189 13.227 1.00 95.19 82 VAL A CA 1
ATOM 649 C C . VAL A 1 82 ? -20.689 10.955 14.703 1.00 95.19 82 VAL A C 1
ATOM 651 O O . VAL A 1 82 ? -19.891 11.659 15.315 1.00 95.19 82 VAL A O 1
ATOM 654 N N . TYR A 1 83 ? -21.324 9.929 15.261 1.00 94.56 83 TYR A N 1
ATOM 655 C CA . TYR A 1 83 ? -21.061 9.470 16.616 1.00 94.56 83 TYR A CA 1
ATOM 656 C C . TYR A 1 83 ? -20.368 8.110 16.573 1.00 94.56 83 TYR A C 1
ATOM 658 O O . TYR A 1 83 ? -20.872 7.159 15.970 1.00 94.56 83 TYR A O 1
ATOM 666 N N . LEU A 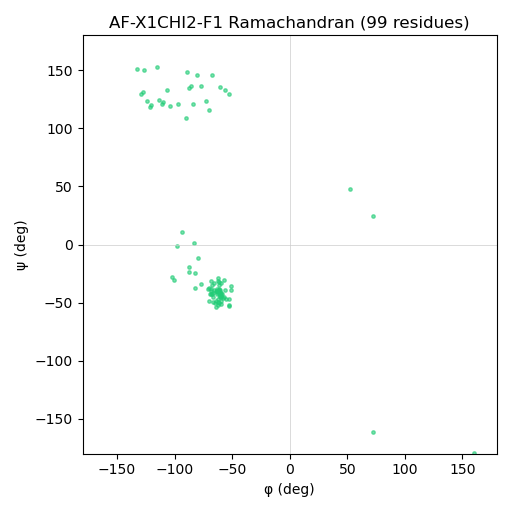1 84 ? -19.190 8.025 17.185 1.00 94.75 84 LEU A N 1
ATOM 667 C CA . LEU A 1 84 ? -18.447 6.777 17.264 1.00 94.75 84 LEU A CA 1
ATOM 668 C C . LEU A 1 84 ? -18.876 5.975 18.482 1.00 94.75 84 LEU A C 1
ATOM 670 O O . LEU A 1 84 ? -18.982 6.505 19.584 1.00 94.75 84 LEU A O 1
ATOM 674 N N . VAL A 1 85 ? -19.093 4.680 18.269 1.00 97.38 85 VAL A N 1
ATOM 675 C CA . VAL A 1 85 ? -19.533 3.755 19.314 1.00 97.38 85 VAL A CA 1
ATOM 676 C C . VAL A 1 85 ? -18.611 2.546 19.410 1.00 97.38 85 VAL A C 1
ATOM 678 O O . VAL A 1 85 ? -18.034 2.088 18.419 1.00 97.38 85 VAL A O 1
ATOM 681 N N . GLY A 1 86 ? -18.509 1.991 20.619 1.00 96.00 86 GLY A N 1
ATOM 682 C CA . GLY A 1 86 ? -17.768 0.755 20.870 1.00 96.00 86 GLY A CA 1
ATOM 683 C C . GLY A 1 86 ? -16.245 0.890 20.796 1.00 96.00 86 GLY A C 1
ATOM 684 O O . GLY A 1 86 ? -15.584 -0.106 20.521 1.00 96.00 86 GLY A O 1
ATOM 685 N N . GLY A 1 87 ? -15.696 2.091 21.007 1.00 95.56 87 GLY A N 1
ATOM 686 C CA . GLY A 1 87 ? -14.253 2.329 21.097 1.00 95.56 87 GLY A CA 1
ATOM 687 C C . GLY A 1 87 ? -13.867 3.787 20.851 1.00 95.56 87 GLY A C 1
ATOM 688 O O . GLY A 1 87 ? -14.732 4.627 20.595 1.00 95.56 87 GLY A O 1
ATOM 689 N N . ASP A 1 88 ? -12.565 4.062 20.916 1.00 96.62 88 ASP A N 1
ATOM 690 C CA . ASP A 1 88 ? -11.978 5.362 20.591 1.00 96.62 88 ASP A CA 1
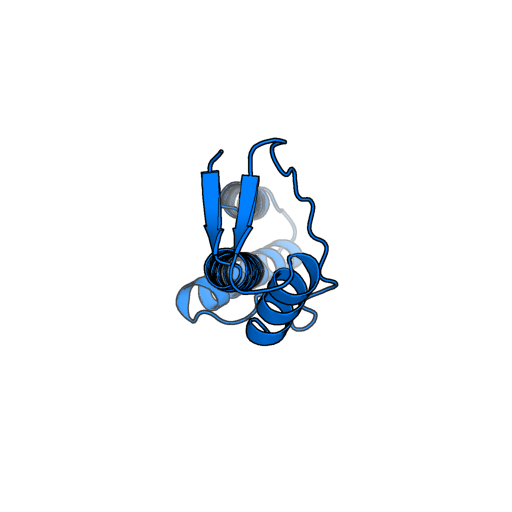ATOM 691 C C . ASP A 1 88 ? -11.609 5.473 19.099 1.00 96.62 88 ASP A C 1
ATOM 693 O O . ASP A 1 88 ? -11.248 4.492 18.443 1.00 96.62 88 ASP A O 1
ATOM 697 N N . PHE A 1 89 ? -11.703 6.688 18.553 1.00 95.38 89 PHE A N 1
ATOM 698 C CA . PHE A 1 89 ? -11.411 6.963 17.146 1.00 95.38 89 PHE A CA 1
ATOM 699 C C . PHE A 1 89 ? -9.932 6.770 16.796 1.00 95.38 89 PHE A C 1
ATOM 701 O O . PHE A 1 89 ? -9.608 6.104 15.811 1.00 95.38 89 PHE A O 1
ATOM 708 N N . ALA A 1 90 ? -9.038 7.365 17.587 1.00 96.31 90 ALA A N 1
ATOM 709 C CA . ALA A 1 90 ? -7.606 7.324 17.326 1.00 96.31 90 ALA A CA 1
ATOM 710 C C . ALA A 1 90 ? -7.054 5.918 17.583 1.00 96.31 90 ALA A C 1
ATOM 712 O O . ALA A 1 90 ? -6.235 5.425 16.808 1.00 96.31 90 ALA A O 1
ATOM 713 N N . GLU A 1 91 ? -7.547 5.239 18.620 1.00 97.75 91 GLU A N 1
ATOM 714 C CA . GLU A 1 91 ? -7.221 3.839 18.888 1.00 97.75 91 GLU A CA 1
ATOM 715 C C . GLU A 1 91 ? -7.650 2.925 17.734 1.00 97.75 91 GLU A C 1
ATOM 717 O O . GLU A 1 91 ? -6.854 2.100 17.289 1.00 97.75 91 GLU A O 1
ATOM 722 N N . ALA A 1 92 ? -8.855 3.110 17.183 1.00 97.88 92 ALA A N 1
ATOM 723 C CA . ALA A 1 92 ? -9.314 2.337 16.031 1.00 97.88 92 ALA A CA 1
ATOM 724 C C . ALA A 1 92 ? -8.401 2.508 14.807 1.00 97.88 92 ALA A C 1
ATOM 726 O O . ALA A 1 92 ? -8.083 1.523 14.139 1.00 97.88 92 ALA A O 1
ATOM 727 N N . ILE A 1 93 ? -7.947 3.736 14.529 1.00 97.69 93 ILE A N 1
ATOM 728 C CA . ILE A 1 93 ? -6.991 4.002 13.446 1.00 97.69 93 ILE A CA 1
ATOM 729 C C . ILE A 1 93 ? -5.659 3.305 13.726 1.00 97.69 93 ILE A C 1
ATOM 731 O O . ILE A 1 93 ? -5.192 2.529 12.895 1.00 97.69 93 ILE A O 1
ATOM 735 N N . ASN A 1 94 ? -5.065 3.538 14.898 1.00 97.69 94 ASN A N 1
ATOM 736 C CA . ASN A 1 94 ? -3.756 2.987 15.253 1.00 97.69 94 ASN A CA 1
ATOM 737 C C . ASN A 1 94 ? -3.754 1.456 15.260 1.00 97.69 94 ASN A C 1
ATOM 739 O O . ASN A 1 94 ? -2.805 0.832 14.787 1.00 97.69 94 ASN A O 1
ATOM 743 N N . GLN A 1 95 ? -4.828 0.841 15.750 1.00 98.06 95 GLN A N 1
ATOM 744 C CA . GLN A 1 95 ? -4.977 -0.606 15.738 1.00 98.06 95 GLN A CA 1
ATOM 745 C C . GLN A 1 95 ? -5.139 -1.143 14.309 1.00 98.06 95 GLN A C 1
ATOM 747 O O . GLN A 1 95 ? -4.565 -2.178 13.986 1.00 98.06 95 GLN A O 1
ATOM 752 N N . GLY A 1 96 ? -5.862 -0.434 13.436 1.00 98.00 96 GLY A N 1
ATOM 753 C CA . GLY A 1 96 ? -5.967 -0.792 12.020 1.00 98.00 96 GLY A CA 1
ATOM 754 C C . GLY A 1 96 ? -4.613 -0.765 11.308 1.00 98.00 96 GLY A C 1
ATOM 755 O O . GLY A 1 96 ? -4.297 -1.700 10.578 1.00 98.00 96 GLY A O 1
ATOM 756 N N . VAL A 1 97 ? -3.792 0.260 11.573 1.00 97.31 97 VAL A N 1
ATOM 757 C CA . VAL A 1 97 ? -2.411 0.347 11.064 1.00 97.31 97 VAL A CA 1
ATOM 758 C C . VAL A 1 97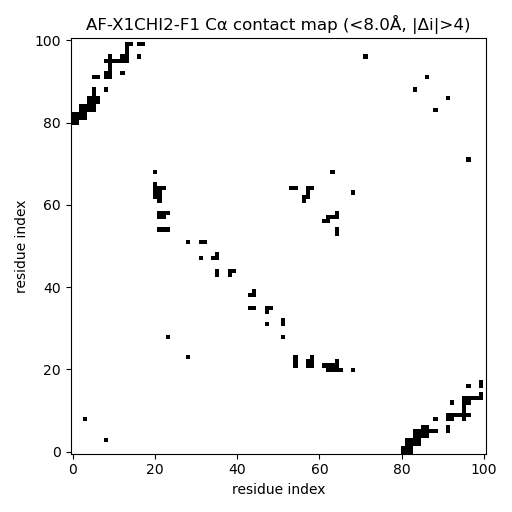 ? -1.576 -0.823 11.585 1.00 97.31 97 VAL A C 1
ATOM 760 O O . VAL A 1 97 ? -0.978 -1.542 10.794 1.00 97.31 97 VAL A O 1
ATOM 763 N N . LYS A 1 98 ? -1.597 -1.068 12.901 1.00 97.00 98 LYS A N 1
ATOM 764 C CA . LYS A 1 98 ? -0.844 -2.155 13.546 1.00 97.00 98 LYS A CA 1
ATOM 765 C C . LYS A 1 98 ? -1.221 -3.547 13.030 1.00 97.00 98 LYS A C 1
ATOM 767 O O . LYS A 1 98 ? -0.389 -4.443 13.012 1.00 97.00 98 LYS A O 1
ATOM 772 N N . GLU A 1 99 ? -2.479 -3.765 12.655 1.00 97.31 99 GLU A N 1
ATOM 773 C CA . GLU A 1 99 ? -2.928 -5.043 12.090 1.00 97.31 99 GLU A CA 1
ATOM 774 C C . GLU A 1 99 ? -2.586 -5.216 10.601 1.00 97.31 99 GLU A C 1
ATOM 776 O O . GLU A 1 99 ? -2.758 -6.321 10.080 1.00 97.31 99 GLU A O 1
ATOM 781 N N . ALA A 1 100 ? -2.158 -4.156 9.909 1.00 93.69 100 ALA A N 1
ATOM 782 C CA . ALA A 1 100 ? -1.764 -4.204 8.502 1.00 93.69 100 ALA A CA 1
ATOM 783 C C . ALA A 1 100 ? -0.282 -4.568 8.294 1.00 93.69 100 ALA A C 1
ATOM 785 O O . ALA A 1 100 ? 0.076 -4.994 7.197 1.00 93.69 100 ALA A O 1
ATOM 786 N N . GLY A 1 101 ? 0.559 -4.419 9.322 1.00 79.75 101 GLY A N 1
ATOM 787 C CA . GLY A 1 101 ? 1.996 -4.701 9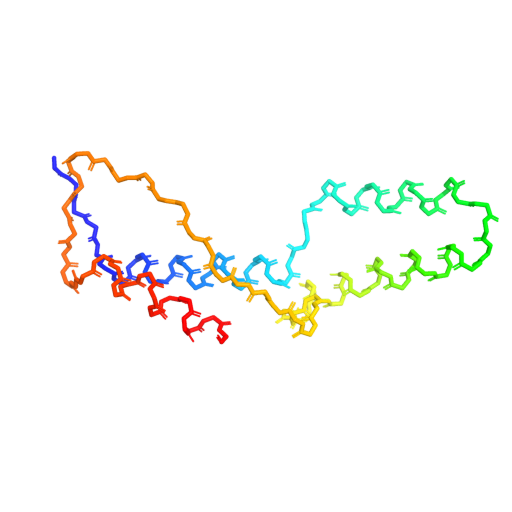.270 1.00 79.75 101 GLY A CA 1
ATOM 788 C C . GLY A 1 101 ? 2.710 -4.256 10.533 1.00 79.75 101 GLY A C 1
ATOM 789 O O . GLY A 1 101 ? 2.609 -3.053 10.856 1.00 79.75 101 GLY A O 1
#